Protein AF-A0A8I0ALP8-F1 (afdb_monomer_lite)

Radius of gyration: 16.7 Å; chains: 1; bounding box: 44×30×53 Å

Sequence (154 aa):
MPKTKGESIFFTAITAWMMVYVMTLYNTVIAMGSFTNAAFLIALKGMWIEYIIIALLAYFVSGHLAKMCAFRVVQPGDRPIFIIFSIQIFTVIWQVLFASVLGVYHGYGFTSNFLPDYLTTYCSNFVMALPLQLIIVGPLARLIFRTIFRRAKN

Structure (mmCIF, N/CA/C/O backbone):
data_AF-A0A8I0ALP8-F1
#
_entry.id   AF-A0A8I0ALP8-F1
#
loop_
_atom_site.group_PDB
_atom_site.id
_atom_site.type_symbol
_atom_site.label_atom_id
_atom_site.label_alt_id
_atom_site.label_comp_id
_atom_site.label_asym_id
_atom_site.label_entity_id
_atom_site.label_seq_id
_atom_site.pdbx_PDB_ins_code
_atom_site.Cartn_x
_atom_site.Cartn_y
_atom_site.Cartn_z
_atom_site.occupancy
_atom_site.B_iso_or_equiv
_atom_site.auth_seq_id
_atom_site.auth_comp_id
_atom_site.auth_asym_id
_atom_site.auth_atom_id
_atom_site.pdbx_PDB_model_num
ATOM 1 N N . MET A 1 1 ? -12.809 -1.403 16.269 1.00 47.38 1 MET A N 1
ATOM 2 C CA . MET A 1 1 ? -12.131 -0.158 15.856 1.00 47.38 1 MET A CA 1
ATOM 3 C C . MET A 1 1 ? -11.058 0.164 16.887 1.00 47.38 1 MET A C 1
ATOM 5 O O . MET A 1 1 ? -11.291 -0.188 18.044 1.00 47.38 1 MET A O 1
ATOM 9 N N . PRO A 1 2 ? -9.918 0.757 16.483 1.00 44.78 2 PRO A N 1
ATOM 10 C CA . PRO A 1 2 ? -8.881 1.237 17.400 1.00 44.78 2 PRO A CA 1
ATOM 11 C C . PRO A 1 2 ? -9.492 2.109 18.490 1.00 44.78 2 PRO A C 1
ATOM 13 O O . PRO A 1 2 ? -10.296 2.984 18.169 1.00 44.78 2 PRO A O 1
ATOM 16 N N . LYS A 1 3 ? -9.177 1.835 19.759 1.00 51.25 3 LYS A N 1
ATOM 17 C CA . LYS A 1 3 ? -9.718 2.592 20.894 1.00 51.25 3 LYS A CA 1
ATOM 18 C C . LYS A 1 3 ? -8.744 3.663 21.376 1.00 51.25 3 LYS A C 1
ATOM 20 O O . LYS A 1 3 ? -9.195 4.646 21.954 1.00 51.25 3 LYS A O 1
ATOM 25 N N . THR A 1 4 ? -7.446 3.529 21.088 1.00 66.44 4 THR A N 1
ATOM 26 C CA . THR A 1 4 ? -6.445 4.560 21.408 1.00 66.44 4 THR A CA 1
ATOM 27 C C . THR A 1 4 ? -5.606 4.977 20.190 1.00 66.44 4 THR A C 1
ATOM 29 O O . THR A 1 4 ? -5.493 4.249 19.198 1.00 66.44 4 THR A O 1
ATOM 32 N N . LYS A 1 5 ? -5.020 6.187 20.240 1.00 61.59 5 LYS A N 1
ATOM 33 C CA . LYS A 1 5 ? -4.226 6.760 19.133 1.00 61.59 5 LYS A CA 1
ATOM 34 C C . LYS A 1 5 ? -3.030 5.875 18.746 1.00 61.59 5 LYS A C 1
ATOM 36 O O . LYS A 1 5 ? -2.771 5.711 17.557 1.00 61.59 5 LYS A O 1
ATOM 41 N N . GLY A 1 6 ? -2.353 5.263 19.722 1.00 65.19 6 GLY A N 1
ATOM 42 C CA . GLY A 1 6 ? -1.199 4.386 19.474 1.00 65.19 6 GLY A CA 1
ATOM 43 C C . GLY A 1 6 ? -1.567 3.094 18.739 1.00 65.19 6 GLY A C 1
ATOM 44 O O . GLY A 1 6 ? -0.871 2.679 17.817 1.00 65.19 6 GLY A O 1
ATOM 45 N N . GLU A 1 7 ? -2.717 2.506 19.067 1.00 66.88 7 GLU A N 1
ATOM 46 C CA . GLU A 1 7 ? -3.220 1.290 18.413 1.00 66.88 7 GLU A CA 1
ATOM 47 C C . GLU A 1 7 ? -3.559 1.537 16.945 1.00 66.88 7 GLU A C 1
ATOM 49 O O . GLU A 1 7 ? -3.315 0.688 16.091 1.00 66.88 7 GLU A O 1
ATOM 54 N N . SER A 1 8 ? -4.113 2.717 16.648 1.00 67.38 8 SER A N 1
ATOM 55 C CA . SER A 1 8 ? -4.434 3.117 15.280 1.00 67.38 8 SER A CA 1
ATOM 56 C C . SER A 1 8 ? -3.174 3.310 14.442 1.00 67.38 8 SER A C 1
ATOM 58 O O . SER A 1 8 ? -3.161 2.915 13.277 1.00 67.38 8 SER A O 1
ATOM 60 N N . ILE A 1 9 ? -2.119 3.896 15.018 1.00 74.06 9 ILE A N 1
ATOM 61 C CA . ILE A 1 9 ? -0.833 4.085 14.335 1.00 74.06 9 ILE A CA 1
ATOM 62 C C . ILE A 1 9 ? -0.194 2.726 14.047 1.00 74.06 9 ILE A C 1
ATOM 64 O O . ILE A 1 9 ? 0.150 2.450 12.902 1.00 74.06 9 ILE A O 1
ATOM 68 N N . PHE A 1 10 ? -0.113 1.846 15.048 1.00 75.94 10 PHE A N 1
ATOM 69 C CA . PHE A 1 10 ? 0.474 0.514 14.889 1.00 75.94 10 PHE A CA 1
ATOM 70 C C . PHE A 1 10 ? -0.288 -0.345 13.871 1.00 75.94 10 PHE A C 1
ATOM 72 O O . PHE A 1 10 ? 0.312 -0.987 13.011 1.00 75.94 10 PHE A O 1
ATOM 79 N N . PHE A 1 11 ? -1.622 -0.306 13.916 1.00 73.38 11 PHE A N 1
ATOM 80 C CA . PHE A 1 11 ? -2.465 -0.975 12.930 1.00 73.38 11 PHE A CA 1
ATOM 81 C C . PHE A 1 11 ? -2.198 -0.459 11.515 1.00 73.38 11 PHE A C 1
ATOM 83 O O . PHE A 1 11 ? -1.988 -1.252 10.600 1.00 73.38 11 PHE A O 1
ATOM 90 N N . THR A 1 12 ? -2.164 0.866 11.350 1.00 76.81 12 THR A N 1
ATOM 91 C CA . THR A 1 12 ? -1.903 1.501 10.053 1.00 76.81 12 THR A CA 1
ATOM 92 C C . THR A 1 12 ? -0.516 1.116 9.538 1.00 76.81 12 THR A C 1
ATOM 94 O O . THR A 1 12 ? -0.395 0.718 8.383 1.00 76.81 12 THR A O 1
ATOM 97 N N . ALA A 1 13 ? 0.501 1.125 10.403 1.00 81.38 13 ALA A N 1
ATOM 98 C CA . ALA A 1 13 ? 1.865 0.727 10.068 1.00 81.38 13 ALA A CA 1
ATOM 99 C C . ALA A 1 13 ? 1.945 -0.726 9.572 1.00 81.38 13 ALA A C 1
ATOM 101 O O . ALA A 1 13 ? 2.473 -0.969 8.492 1.00 81.38 13 ALA A O 1
ATOM 102 N N . ILE A 1 14 ? 1.346 -1.687 10.287 1.00 82.25 14 ILE A N 1
ATOM 103 C CA . ILE A 1 14 ? 1.327 -3.096 9.852 1.00 82.25 14 ILE A CA 1
ATOM 104 C C . ILE A 1 14 ? 0.566 -3.262 8.534 1.00 82.25 14 ILE A C 1
ATOM 106 O O . ILE A 1 14 ? 1.021 -3.981 7.646 1.00 82.25 14 ILE A O 1
ATOM 110 N N . THR A 1 15 ? -0.587 -2.603 8.382 1.00 81.00 15 THR A N 1
ATOM 111 C CA . THR A 1 15 ? -1.360 -2.693 7.133 1.00 81.00 15 THR A CA 1
ATOM 112 C C . THR A 1 15 ? -0.597 -2.133 5.941 1.00 81.00 15 THR A C 1
ATOM 114 O O . THR A 1 15 ? -0.578 -2.762 4.885 1.00 81.00 15 THR A O 1
ATOM 117 N N . ALA A 1 16 ? 0.071 -0.992 6.124 1.00 82.56 16 ALA A N 1
ATOM 118 C CA . ALA A 1 16 ? 0.904 -0.382 5.103 1.00 82.56 16 ALA A CA 1
ATOM 119 C C . ALA A 1 16 ? 2.096 -1.285 4.774 1.00 82.56 16 ALA A C 1
ATOM 121 O O . ALA A 1 16 ? 2.370 -1.514 3.605 1.00 82.56 16 ALA A O 1
ATOM 122 N N . TRP A 1 17 ? 2.742 -1.868 5.784 1.00 85.00 17 TRP A N 1
ATOM 123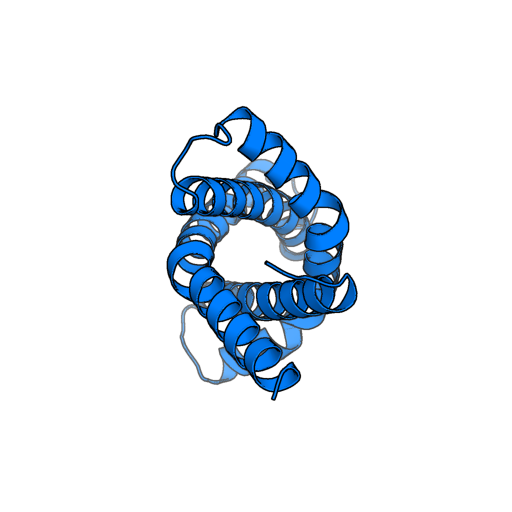 C CA . TRP A 1 17 ? 3.871 -2.775 5.595 1.00 85.00 17 TRP A CA 1
ATOM 124 C C . TRP A 1 17 ? 3.493 -3.991 4.741 1.00 85.00 17 TRP A C 1
ATOM 126 O O . TRP A 1 17 ? 4.169 -4.282 3.760 1.00 85.00 17 TRP A O 1
ATOM 136 N N . MET A 1 18 ? 2.368 -4.649 5.050 1.00 84.81 18 MET A N 1
ATOM 137 C CA . MET A 1 18 ? 1.890 -5.796 4.267 1.00 84.81 18 MET A CA 1
ATOM 138 C C . MET A 1 18 ? 1.532 -5.411 2.827 1.00 84.81 18 MET A C 1
ATOM 140 O O . MET A 1 18 ? 1.886 -6.137 1.901 1.00 84.81 18 MET A O 1
ATOM 144 N N . MET A 1 19 ? 0.850 -4.277 2.627 1.00 85.06 19 MET A N 1
ATOM 145 C CA . MET A 1 19 ? 0.481 -3.806 1.287 1.00 85.06 19 MET A CA 1
ATOM 146 C C . MET A 1 19 ? 1.702 -3.454 0.448 1.00 85.06 19 MET A C 1
ATOM 148 O O . MET A 1 19 ? 1.814 -3.930 -0.678 1.00 85.06 19 MET A O 1
ATOM 152 N N . VAL A 1 20 ? 2.616 -2.645 0.990 1.00 84.50 20 VAL A N 1
ATOM 153 C CA . VAL A 1 20 ? 3.813 -2.226 0.258 1.00 84.50 20 VAL A CA 1
ATOM 154 C C . VAL A 1 20 ? 4.664 -3.445 -0.068 1.00 84.50 20 VAL A C 1
ATOM 156 O O . VAL A 1 20 ? 5.023 -3.615 -1.222 1.00 84.50 20 VAL A O 1
ATOM 159 N N . TYR A 1 21 ? 4.882 -4.363 0.877 1.00 84.81 21 TYR A N 1
ATOM 160 C CA . TYR A 1 21 ? 5.683 -5.558 0.612 1.00 84.81 21 TYR A CA 1
ATOM 161 C C . TYR A 1 21 ? 5.157 -6.392 -0.564 1.00 84.81 21 TYR A C 1
ATOM 163 O O . TYR A 1 21 ? 5.918 -6.742 -1.466 1.00 84.81 21 TYR A O 1
ATOM 171 N N . VAL A 1 22 ? 3.855 -6.693 -0.583 1.00 85.25 22 VAL A N 1
ATOM 172 C CA . VAL A 1 22 ? 3.259 -7.507 -1.654 1.00 85.25 22 VAL A CA 1
ATOM 173 C C . VAL A 1 22 ? 3.265 -6.759 -2.988 1.00 85.25 22 VAL A C 1
ATOM 175 O O . VAL A 1 22 ? 3.533 -7.374 -4.017 1.00 85.25 22 VAL A O 1
ATOM 178 N N . MET A 1 23 ? 3.021 -5.445 -2.985 1.00 83.88 23 MET A N 1
ATOM 179 C CA . MET A 1 23 ? 3.051 -4.631 -4.205 1.00 83.88 23 MET A CA 1
ATOM 180 C C . MET A 1 23 ? 4.469 -4.468 -4.761 1.00 83.88 23 MET A C 1
ATOM 182 O O . MET A 1 23 ? 4.672 -4.631 -5.961 1.00 83.88 23 MET A O 1
ATOM 186 N N . THR A 1 24 ? 5.467 -4.222 -3.911 1.00 83.75 24 THR A N 1
ATOM 187 C CA . THR A 1 24 ? 6.876 -4.156 -4.320 1.00 83.75 24 THR A CA 1
ATOM 188 C C . THR A 1 24 ? 7.337 -5.517 -4.848 1.00 83.75 24 THR A C 1
ATOM 190 O O . THR A 1 24 ? 8.010 -5.573 -5.876 1.00 83.75 24 THR A O 1
ATOM 193 N N . LEU A 1 25 ? 6.932 -6.630 -4.221 1.00 84.50 25 LEU A N 1
ATOM 194 C CA . LEU A 1 25 ? 7.211 -7.978 -4.729 1.00 84.50 25 LEU A CA 1
ATOM 195 C C . LEU A 1 25 ? 6.568 -8.210 -6.100 1.00 84.50 25 LEU A C 1
ATOM 197 O O . LEU A 1 25 ? 7.243 -8.667 -7.016 1.00 84.50 25 LEU A O 1
ATOM 201 N N . TYR A 1 26 ? 5.290 -7.863 -6.254 1.00 83.62 26 TYR A N 1
ATOM 202 C CA . TYR A 1 26 ? 4.561 -7.968 -7.517 1.00 83.62 26 TYR A CA 1
ATOM 203 C C . TYR A 1 26 ? 5.246 -7.173 -8.637 1.00 83.62 26 TYR A C 1
ATOM 205 O O . TYR A 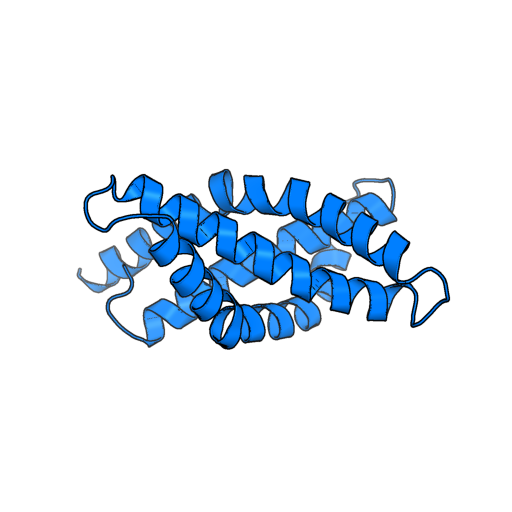1 26 ? 5.555 -7.732 -9.690 1.00 83.62 26 TYR A O 1
ATOM 213 N N . ASN A 1 27 ? 5.580 -5.908 -8.378 1.00 80.38 27 ASN A N 1
ATOM 214 C CA . ASN A 1 27 ? 6.275 -5.049 -9.337 1.00 80.38 27 ASN A CA 1
ATOM 215 C C . ASN A 1 27 ? 7.670 -5.588 -9.681 1.00 80.38 27 ASN A C 1
ATOM 217 O O . ASN A 1 27 ? 8.061 -5.588 -10.846 1.00 80.38 27 ASN A O 1
ATOM 221 N N . THR A 1 28 ? 8.391 -6.126 -8.695 1.00 80.56 28 THR A N 1
ATOM 222 C CA . THR A 1 28 ? 9.703 -6.761 -8.902 1.00 80.56 28 THR A CA 1
ATOM 223 C C . THR A 1 28 ? 9.595 -7.997 -9.799 1.00 80.56 28 THR A C 1
ATOM 225 O O . THR A 1 28 ? 10.409 -8.178 -10.701 1.00 80.56 28 THR A O 1
ATOM 228 N N . VAL A 1 29 ? 8.582 -8.843 -9.589 1.00 82.62 29 VAL A N 1
ATOM 229 C CA . VAL A 1 29 ? 8.360 -10.058 -10.390 1.00 82.62 29 VAL A CA 1
ATOM 230 C C . VAL A 1 29 ? 7.997 -9.711 -11.831 1.00 82.62 29 VAL A C 1
ATOM 232 O O . VAL A 1 29 ? 8.518 -10.343 -12.748 1.00 82.62 29 VAL A O 1
ATOM 235 N N . ILE A 1 30 ? 7.160 -8.692 -12.041 1.00 81.06 30 ILE A N 1
ATOM 236 C CA . ILE A 1 30 ? 6.830 -8.202 -13.385 1.00 81.06 30 ILE A CA 1
ATOM 237 C C . ILE A 1 30 ? 8.073 -7.657 -14.085 1.00 81.06 30 ILE A C 1
ATOM 239 O O . ILE A 1 30 ? 8.301 -7.982 -15.246 1.00 81.06 30 ILE A O 1
ATOM 243 N N . ALA A 1 31 ? 8.901 -6.883 -13.380 1.00 77.56 31 ALA A N 1
ATOM 244 C CA . ALA A 1 31 ? 10.128 -6.328 -13.943 1.00 77.56 31 ALA A CA 1
ATOM 245 C C . ALA A 1 31 ? 11.163 -7.411 -14.299 1.00 77.56 31 ALA A C 1
ATOM 247 O O . ALA A 1 31 ? 11.867 -7.287 -15.297 1.00 77.56 31 ALA A O 1
ATOM 248 N N . MET A 1 32 ? 11.259 -8.480 -13.502 1.00 77.31 32 MET A N 1
ATOM 249 C CA . MET A 1 32 ? 12.197 -9.584 -13.747 1.00 77.31 32 MET A CA 1
ATOM 250 C C . MET A 1 32 ? 11.678 -10.627 -14.743 1.00 77.31 32 MET A C 1
ATOM 252 O O . MET A 1 32 ? 12.473 -11.395 -15.278 1.00 77.31 32 MET A O 1
ATOM 256 N N . GLY A 1 33 ? 10.361 -10.725 -14.950 1.00 74.81 33 GLY A N 1
ATOM 257 C CA . GLY A 1 33 ? 9.745 -11.751 -15.800 1.00 74.81 33 GLY A CA 1
ATOM 258 C C . GLY A 1 33 ? 9.931 -13.191 -15.296 1.00 74.81 33 GLY A C 1
ATOM 259 O O . GLY A 1 33 ? 9.680 -14.142 -16.032 1.00 74.81 33 GLY A O 1
ATOM 260 N N . SER A 1 34 ? 10.409 -13.388 -14.062 1.00 73.38 34 SER A N 1
ATOM 261 C CA . SER A 1 34 ? 10.669 -14.705 -13.469 1.00 73.38 34 SER A CA 1
ATOM 262 C C . SER A 1 34 ? 10.513 -14.672 -11.952 1.00 73.38 34 SER A C 1
ATOM 264 O O . SER A 1 34 ? 11.082 -13.822 -11.266 1.00 73.38 34 SER A O 1
ATOM 266 N N . PHE A 1 35 ? 9.764 -15.634 -11.412 1.00 78.62 35 PHE A N 1
ATOM 267 C CA . PHE A 1 35 ? 9.550 -15.766 -9.974 1.00 78.62 35 PHE A CA 1
ATOM 268 C C . PHE A 1 35 ? 10.708 -16.540 -9.336 1.00 78.62 35 PHE A C 1
ATOM 270 O O . PHE A 1 35 ? 10.702 -17.767 -9.274 1.00 78.62 35 PHE A O 1
ATOM 277 N N . THR A 1 36 ? 11.736 -15.816 -8.894 1.00 81.19 36 THR A N 1
ATOM 278 C CA . THR A 1 36 ? 12.896 -16.397 -8.203 1.00 81.19 36 THR A CA 1
ATOM 279 C C . THR A 1 36 ? 12.890 -16.030 -6.722 1.00 81.19 36 THR A C 1
ATOM 281 O O . THR A 1 36 ? 12.396 -14.974 -6.328 1.00 81.19 36 THR A O 1
ATOM 284 N N . ASN A 1 37 ? 13.513 -16.859 -5.880 1.00 80.00 37 ASN A N 1
ATOM 285 C CA . ASN A 1 37 ? 13.672 -16.557 -4.450 1.00 80.00 37 ASN A CA 1
ATOM 286 C C . ASN A 1 37 ? 14.444 -15.244 -4.203 1.00 80.00 37 ASN A C 1
ATOM 288 O O . ASN A 1 37 ? 14.264 -14.598 -3.172 1.00 80.00 37 ASN A O 1
ATOM 292 N N . ALA A 1 38 ? 15.268 -14.814 -5.165 1.00 81.31 38 ALA A N 1
ATOM 293 C CA . ALA A 1 38 ? 15.973 -13.539 -5.114 1.00 81.31 38 ALA A CA 1
ATOM 294 C C . ALA A 1 38 ? 15.022 -12.331 -5.192 1.00 81.31 38 ALA A C 1
ATOM 296 O O . ALA A 1 38 ? 15.285 -11.319 -4.542 1.00 81.31 38 ALA A O 1
ATOM 297 N N . ALA A 1 39 ? 13.896 -12.446 -5.908 1.00 80.44 39 ALA A N 1
ATOM 298 C CA . ALA A 1 39 ? 12.906 -11.375 -6.029 1.00 80.44 39 ALA A CA 1
ATOM 299 C C . ALA A 1 39 ? 12.332 -10.969 -4.662 1.00 80.44 39 ALA A C 1
ATOM 301 O O . ALA A 1 39 ? 12.150 -9.782 -4.405 1.00 80.44 39 ALA A O 1
ATOM 302 N N . PHE A 1 40 ? 12.144 -11.926 -3.746 1.00 81.75 40 PHE A N 1
ATOM 303 C CA . PHE A 1 40 ? 11.730 -11.638 -2.369 1.00 81.75 40 PHE A CA 1
ATOM 304 C C . PHE A 1 40 ? 12.739 -10.772 -1.625 1.00 81.75 40 PHE A C 1
ATOM 306 O O . PHE A 1 40 ? 12.367 -9.809 -0.961 1.00 81.75 40 PHE A O 1
ATOM 313 N N . LEU A 1 41 ? 14.025 -11.099 -1.740 1.00 83.06 41 LEU A N 1
ATOM 314 C CA . LEU A 1 41 ? 15.083 -10.407 -1.010 1.00 83.06 41 LEU A CA 1
ATOM 315 C C . LEU A 1 41 ? 15.337 -9.006 -1.585 1.00 83.06 41 LEU A C 1
ATOM 317 O O . LEU A 1 41 ? 15.630 -8.072 -0.838 1.00 83.06 41 LEU A O 1
ATOM 321 N N . ILE A 1 42 ? 15.171 -8.857 -2.900 1.00 83.50 42 ILE A N 1
ATOM 322 C CA . ILE A 1 42 ? 15.234 -7.573 -3.604 1.00 83.50 42 ILE A CA 1
ATOM 323 C C . ILE A 1 42 ? 14.044 -6.696 -3.209 1.00 83.50 42 ILE A C 1
ATOM 325 O O . ILE A 1 42 ? 14.254 -5.564 -2.776 1.00 83.50 42 ILE A O 1
ATOM 329 N N . ALA A 1 43 ? 12.823 -7.235 -3.246 1.00 83.44 43 ALA A N 1
ATOM 330 C CA . ALA A 1 43 ? 11.627 -6.520 -2.814 1.00 83.44 43 ALA A CA 1
ATOM 331 C C . ALA A 1 43 ? 11.724 -6.092 -1.342 1.00 83.44 43 ALA A C 1
ATOM 333 O O . ALA A 1 43 ? 11.451 -4.942 -1.010 1.00 83.44 43 ALA A O 1
ATOM 334 N N . LEU A 1 44 ? 12.204 -6.977 -0.461 1.00 83.56 44 LEU A N 1
ATOM 335 C CA . LEU A 1 44 ? 12.347 -6.686 0.967 1.00 83.56 44 LEU A CA 1
ATOM 336 C C . LEU A 1 44 ? 13.368 -5.576 1.247 1.00 83.56 44 LEU A C 1
ATOM 338 O O . LEU A 1 44 ? 13.172 -4.791 2.171 1.00 83.56 44 LEU A O 1
ATOM 342 N N . LYS A 1 45 ? 14.449 -5.486 0.463 1.00 82.81 45 LYS A N 1
ATOM 343 C CA . LYS A 1 45 ? 15.427 -4.391 0.578 1.00 82.81 45 LYS A CA 1
ATOM 344 C C . LYS A 1 45 ? 14.924 -3.089 -0.047 1.00 82.81 45 LYS A C 1
ATOM 346 O O . LYS A 1 45 ? 15.163 -2.029 0.522 1.00 82.81 45 LYS A O 1
ATOM 351 N N . GLY A 1 46 ? 14.235 -3.164 -1.185 1.00 78.19 46 GLY A N 1
ATOM 352 C CA . GLY A 1 46 ? 13.750 -1.995 -1.920 1.00 78.19 46 GLY A CA 1
ATOM 353 C C . GLY A 1 46 ? 12.565 -1.291 -1.259 1.00 78.19 46 GLY A C 1
ATOM 354 O O . GLY A 1 46 ? 12.447 -0.073 -1.359 1.00 78.19 46 GLY A O 1
ATOM 355 N N . MET A 1 47 ? 11.719 -2.022 -0.524 1.00 83.88 47 MET A N 1
ATOM 356 C CA . MET A 1 47 ? 10.451 -1.456 -0.056 1.00 83.88 47 MET A CA 1
ATOM 357 C C . MET A 1 47 ? 10.596 -0.372 1.018 1.00 83.88 47 MET A C 1
ATOM 359 O O . MET A 1 47 ? 9.655 0.380 1.222 1.00 83.88 47 MET A O 1
ATOM 363 N N . TRP A 1 48 ? 11.698 -0.308 1.779 1.00 83.69 48 TRP A N 1
ATOM 364 C CA . TRP A 1 48 ? 11.745 0.503 3.010 1.00 83.69 48 TRP A CA 1
ATOM 365 C C . TRP A 1 48 ? 11.513 1.995 2.764 1.00 83.69 48 TRP A C 1
ATOM 367 O O . TRP A 1 48 ? 10.826 2.646 3.550 1.00 83.69 48 TRP A O 1
ATOM 377 N N . ILE A 1 49 ? 12.043 2.523 1.660 1.00 81.81 49 ILE A N 1
ATOM 378 C CA . ILE A 1 49 ? 11.854 3.927 1.280 1.00 81.81 49 ILE A CA 1
ATOM 379 C C . ILE A 1 49 ? 10.394 4.164 0.868 1.00 81.81 49 ILE A C 1
ATOM 381 O O . ILE A 1 49 ? 9.747 5.070 1.395 1.00 81.81 49 ILE A O 1
ATOM 385 N N . GLU A 1 50 ? 9.849 3.311 -0.006 1.00 79.56 50 GLU A N 1
ATOM 386 C CA . GLU A 1 50 ? 8.446 3.373 -0.442 1.00 79.56 50 GLU A CA 1
ATOM 387 C C . GLU A 1 50 ? 7.483 3.244 0.742 1.00 79.56 50 GLU A C 1
ATOM 389 O O . GLU A 1 50 ? 6.519 3.999 0.855 1.00 79.56 50 GLU A O 1
ATOM 394 N N . TYR A 1 51 ? 7.781 2.338 1.672 1.00 84.94 51 TYR A N 1
ATOM 395 C CA . TYR A 1 51 ? 7.011 2.100 2.882 1.00 84.94 51 TYR A CA 1
ATOM 396 C C . TYR A 1 51 ? 6.928 3.349 3.753 1.00 84.94 51 TYR A C 1
ATOM 398 O O . TYR A 1 51 ? 5.828 3.714 4.160 1.00 84.94 51 TYR A O 1
ATOM 406 N N . ILE A 1 52 ? 8.047 4.030 4.021 1.00 85.50 52 ILE A N 1
ATOM 407 C CA . ILE A 1 52 ? 8.043 5.243 4.852 1.00 85.50 52 ILE A CA 1
ATOM 408 C C . ILE A 1 52 ? 7.181 6.330 4.202 1.00 85.50 52 ILE A C 1
ATOM 410 O O . ILE A 1 52 ? 6.343 6.937 4.873 1.00 85.50 52 ILE A O 1
ATOM 414 N N . ILE A 1 53 ? 7.339 6.545 2.894 1.00 83.31 53 ILE A N 1
ATOM 415 C CA . ILE A 1 53 ? 6.600 7.583 2.169 1.00 83.31 53 ILE A CA 1
ATOM 416 C C . ILE A 1 53 ? 5.101 7.257 2.131 1.00 83.31 53 ILE A C 1
ATOM 418 O O . ILE A 1 53 ? 4.275 8.099 2.489 1.00 83.31 53 ILE A O 1
ATOM 422 N N . ILE A 1 54 ? 4.738 6.027 1.757 1.00 82.00 54 ILE A N 1
ATOM 423 C CA . ILE A 1 54 ? 3.341 5.586 1.673 1.00 82.00 54 ILE A CA 1
ATOM 424 C C . ILE A 1 54 ? 2.697 5.560 3.058 1.00 82.00 54 ILE A C 1
ATOM 426 O O . ILE A 1 54 ? 1.546 5.967 3.182 1.00 82.00 54 ILE A O 1
ATOM 430 N N . ALA A 1 55 ? 3.404 5.134 4.107 1.00 82.44 55 ALA A N 1
ATOM 431 C CA . ALA A 1 55 ? 2.877 5.128 5.470 1.00 82.44 55 ALA A CA 1
ATOM 432 C C . ALA A 1 55 ? 2.575 6.550 5.970 1.00 82.44 55 ALA A C 1
ATOM 434 O O . ALA A 1 55 ? 1.511 6.781 6.551 1.00 82.44 55 ALA A O 1
ATOM 435 N N . LEU A 1 56 ? 3.462 7.515 5.699 1.00 84.50 56 LEU A N 1
ATOM 436 C CA . LEU A 1 56 ? 3.226 8.925 6.021 1.00 84.50 56 LEU A CA 1
ATOM 437 C C . LEU A 1 56 ? 2.034 9.489 5.239 1.00 84.50 56 LEU A C 1
ATOM 439 O O . LEU A 1 56 ? 1.143 10.096 5.837 1.00 84.50 56 LEU A O 1
ATOM 443 N N . LEU A 1 57 ? 1.966 9.232 3.928 1.00 82.06 57 LEU A N 1
ATOM 444 C CA . LEU A 1 57 ? 0.835 9.656 3.100 1.00 82.06 57 LEU A CA 1
ATOM 445 C C . LEU A 1 57 ? -0.486 9.026 3.547 1.00 82.06 57 LEU A C 1
ATOM 447 O O . LEU A 1 57 ? -1.505 9.715 3.606 1.00 82.06 57 LEU A O 1
ATOM 451 N N . ALA A 1 58 ? -0.468 7.737 3.890 1.00 79.75 58 ALA A N 1
ATOM 452 C CA . ALA A 1 58 ? -1.630 7.003 4.374 1.00 79.75 58 ALA A CA 1
ATOM 453 C C . ALA A 1 58 ? -2.204 7.654 5.631 1.00 79.75 58 ALA A C 1
ATOM 455 O O . ALA A 1 58 ? -3.418 7.842 5.744 1.00 79.75 58 ALA A O 1
ATOM 456 N N . TYR A 1 59 ? -1.314 7.992 6.565 1.00 78.69 59 TYR A N 1
ATOM 457 C CA . TYR A 1 59 ? -1.676 8.532 7.863 1.00 78.69 59 TYR A CA 1
ATOM 458 C C . TYR A 1 59 ? -2.191 9.973 7.770 1.00 78.69 59 TYR A C 1
ATOM 460 O O . TYR A 1 59 ? -3.219 10.287 8.370 1.00 78.69 59 TYR A O 1
ATOM 468 N N . PHE A 1 60 ? -1.517 10.835 7.002 1.00 79.69 60 PHE A N 1
ATOM 469 C CA . PHE A 1 60 ? -1.864 12.257 6.914 1.00 79.69 60 PHE A CA 1
ATOM 470 C C . PHE A 1 60 ? -2.944 12.570 5.878 1.00 79.69 60 PHE A C 1
ATOM 472 O O . PHE A 1 60 ? -3.861 13.337 6.161 1.00 79.69 60 PHE A O 1
ATOM 479 N N . VAL A 1 61 ? -2.836 12.001 4.677 1.00 79.81 61 VAL A N 1
ATOM 480 C CA . VAL A 1 61 ? -3.591 12.457 3.502 1.00 79.81 61 VAL A CA 1
ATOM 481 C C . VAL A 1 61 ? -4.659 11.442 3.122 1.00 79.81 61 VAL A C 1
ATOM 483 O O . VAL A 1 61 ? -5.855 11.735 3.191 1.00 79.81 61 VAL A O 1
ATOM 486 N N . SER A 1 62 ? -4.250 10.224 2.762 1.00 75.00 62 SER A N 1
ATOM 487 C CA . SER A 1 62 ? -5.144 9.231 2.160 1.00 75.00 62 SER A CA 1
ATOM 488 C C . SER A 1 62 ? -6.267 8.832 3.114 1.00 75.00 62 SER A C 1
ATOM 490 O O . SER A 1 62 ? -7.420 8.746 2.702 1.00 75.00 62 SER A O 1
ATOM 492 N N . GLY A 1 63 ? -5.962 8.655 4.403 1.00 73.88 63 GLY A N 1
ATOM 493 C CA . GLY A 1 63 ? -6.958 8.298 5.410 1.00 73.88 63 GLY A CA 1
ATOM 494 C C . GLY A 1 63 ? -8.002 9.389 5.669 1.00 73.88 63 GLY A C 1
ATOM 495 O O . GLY A 1 63 ? -9.144 9.064 6.001 1.00 73.88 63 GLY A O 1
ATOM 496 N N . HIS A 1 64 ? -7.644 10.668 5.513 1.00 77.25 64 HIS A N 1
ATOM 497 C CA . HIS A 1 64 ? -8.572 11.786 5.708 1.00 77.25 64 HIS A CA 1
ATOM 498 C C . HIS A 1 64 ? -9.459 11.985 4.473 1.00 77.25 64 HIS A C 1
ATOM 500 O O . HIS A 1 64 ? -10.686 12.014 4.589 1.00 77.25 64 HIS A O 1
ATOM 506 N N . LEU A 1 65 ? -8.844 12.009 3.284 1.00 79.06 65 LEU A N 1
ATOM 507 C CA . LEU A 1 65 ? -9.547 12.142 2.006 1.00 79.06 65 LEU A CA 1
ATOM 508 C C . LEU A 1 65 ? -10.495 10.968 1.748 1.00 79.06 65 LEU A C 1
ATOM 510 O O . LEU A 1 65 ? -11.648 11.175 1.374 1.00 79.06 65 LEU A O 1
ATOM 514 N N . ALA A 1 66 ? -10.056 9.733 2.009 1.00 78.00 66 ALA A N 1
ATOM 515 C CA . ALA A 1 66 ? -10.882 8.552 1.782 1.00 78.00 66 ALA A CA 1
ATOM 516 C C . ALA A 1 66 ? -12.129 8.530 2.666 1.00 78.00 66 ALA A C 1
ATOM 518 O O . ALA A 1 66 ? -13.202 8.173 2.189 1.00 78.00 66 ALA A O 1
ATOM 519 N N . LYS A 1 67 ? -12.019 8.947 3.934 1.00 74.88 67 LYS A N 1
ATOM 520 C CA . LYS A 1 67 ? -13.185 9.072 4.820 1.00 74.88 67 LYS A CA 1
ATOM 521 C C . LYS A 1 67 ? -14.138 10.147 4.316 1.00 74.88 67 LYS A C 1
ATOM 523 O O . LYS A 1 67 ? -15.332 9.888 4.238 1.00 74.88 67 LYS A O 1
ATOM 528 N N . MET A 1 68 ? -13.619 11.312 3.926 1.00 79.38 68 MET A N 1
ATOM 529 C CA . MET A 1 68 ? -14.437 12.404 3.396 1.00 79.38 68 MET A CA 1
ATOM 530 C C . MET A 1 68 ? -15.221 11.980 2.143 1.00 79.38 68 MET A C 1
ATOM 532 O O . MET A 1 68 ? -16.422 12.227 2.059 1.00 79.38 68 MET A O 1
ATOM 536 N N . CYS A 1 69 ? -14.574 11.287 1.201 1.00 78.62 69 CYS A N 1
ATOM 537 C CA . CYS A 1 69 ? -15.230 10.751 0.007 1.00 78.62 69 CYS A CA 1
ATOM 538 C C . CYS A 1 69 ? -16.214 9.621 0.341 1.00 78.62 69 CYS A C 1
ATOM 540 O O . CYS A 1 69 ? -17.342 9.630 -0.145 1.00 78.62 69 CYS A O 1
ATOM 542 N N . ALA A 1 70 ? -15.827 8.676 1.202 1.00 76.75 70 ALA A N 1
ATOM 543 C CA . ALA A 1 70 ? -16.673 7.542 1.564 1.00 76.75 70 ALA A CA 1
ATOM 544 C C . ALA A 1 70 ? -17.959 7.977 2.278 1.00 76.75 70 ALA A C 1
ATOM 546 O O . ALA A 1 70 ? -19.029 7.479 1.947 1.00 76.75 70 ALA A O 1
ATOM 547 N N . PHE A 1 71 ? -17.886 8.943 3.200 1.00 77.62 71 PHE A N 1
ATOM 548 C CA . PHE A 1 71 ? -19.068 9.478 3.888 1.00 77.62 71 PHE A CA 1
ATOM 549 C C . PHE A 1 71 ? -19.975 10.321 2.986 1.00 77.62 71 PHE A C 1
ATOM 551 O O . PHE A 1 71 ? -21.119 10.578 3.344 1.00 77.62 71 PHE A O 1
ATOM 558 N N . ARG A 1 72 ? -19.493 10.740 1.811 1.00 78.31 72 ARG A N 1
ATOM 559 C CA . ARG A 1 72 ? -20.326 11.399 0.800 1.00 78.31 72 ARG A CA 1
ATOM 560 C C . ARG A 1 72 ? -21.121 10.402 -0.047 1.00 78.31 72 ARG A C 1
ATOM 562 O O . ARG A 1 72 ? -22.127 10.784 -0.632 1.00 78.31 72 ARG A O 1
ATOM 569 N N . VAL A 1 73 ? -20.664 9.152 -0.113 1.00 73.06 73 VAL A N 1
ATOM 570 C CA . VAL A 1 73 ? -21.276 8.075 -0.907 1.00 73.06 73 VAL A CA 1
ATOM 571 C C . VAL A 1 73 ? -22.125 7.138 -0.045 1.00 73.06 73 VAL A C 1
ATOM 573 O O . VAL A 1 73 ? -23.114 6.604 -0.534 1.00 73.06 73 VAL A O 1
ATOM 576 N N . VAL A 1 74 ? -21.767 6.943 1.227 1.00 71.00 74 VAL A N 1
ATOM 577 C CA . VAL A 1 74 ? -22.421 5.980 2.125 1.00 71.00 74 VAL A CA 1
ATOM 578 C C . VAL A 1 74 ? -23.110 6.688 3.284 1.00 71.00 74 VAL A C 1
ATOM 580 O O . VAL A 1 74 ? -22.534 7.597 3.885 1.00 71.00 74 VAL A O 1
ATOM 583 N N . GLN A 1 75 ? -24.317 6.243 3.642 1.00 71.31 75 GLN A N 1
ATOM 584 C CA . GLN A 1 75 ? -25.059 6.794 4.773 1.00 71.31 75 GLN A CA 1
ATOM 585 C C . GLN A 1 75 ? -24.780 6.007 6.070 1.00 71.31 75 GLN A C 1
ATOM 587 O O . GLN A 1 75 ? -24.572 4.794 6.028 1.00 71.31 75 GLN A O 1
ATOM 592 N N . PRO A 1 76 ? -24.823 6.643 7.260 1.00 61.47 76 PRO A N 1
ATOM 593 C CA . PRO A 1 76 ? -24.608 5.961 8.544 1.00 61.47 76 PRO A CA 1
ATOM 594 C C . PRO A 1 76 ? -25.628 4.854 8.870 1.00 61.47 76 PRO A C 1
ATOM 596 O O . PRO A 1 76 ? -25.406 4.094 9.810 1.00 61.47 76 PRO A O 1
ATOM 599 N N . GLY A 1 77 ? -26.742 4.780 8.130 1.00 65.62 77 GLY A N 1
ATOM 600 C CA . GLY A 1 77 ? -27.756 3.726 8.246 1.00 65.62 77 GLY A CA 1
ATOM 601 C C . GLY A 1 77 ? -27.450 2.454 7.446 1.00 65.62 77 GLY A C 1
ATOM 602 O O . GLY A 1 77 ? -28.128 1.445 7.635 1.00 65.62 77 GLY A O 1
ATOM 603 N N . ASP A 1 78 ? -26.436 2.475 6.576 1.00 71.19 78 ASP A N 1
ATOM 604 C CA . ASP A 1 78 ? -26.063 1.323 5.759 1.00 71.19 78 ASP A CA 1
ATOM 605 C C . ASP A 1 78 ? -25.327 0.246 6.563 1.00 71.19 78 ASP A C 1
ATOM 607 O O . ASP A 1 78 ? -24.789 0.467 7.653 1.00 71.19 78 ASP A O 1
ATOM 611 N N . ARG A 1 79 ? -25.271 -0.972 6.006 1.00 74.69 79 ARG A N 1
ATOM 612 C CA . ARG A 1 79 ? -24.571 -2.097 6.639 1.00 74.69 79 ARG A CA 1
ATOM 613 C C . ARG A 1 79 ? -23.119 -1.689 6.955 1.00 74.69 79 ARG A C 1
ATOM 615 O O . ARG A 1 79 ? -22.407 -1.243 6.055 1.00 74.69 79 ARG A O 1
ATOM 622 N N . PRO A 1 80 ? -22.609 -1.944 8.176 1.00 71.38 80 PRO A N 1
ATOM 623 C CA . PRO A 1 80 ? -21.266 -1.517 8.591 1.00 71.38 80 PRO A CA 1
ATOM 624 C C . PRO A 1 80 ? -20.153 -2.085 7.701 1.00 71.38 80 PRO A C 1
ATOM 626 O O . PRO A 1 80 ? -19.093 -1.486 7.550 1.00 71.38 80 PRO A O 1
ATOM 629 N N . ILE A 1 81 ? -20.410 -3.232 7.073 1.00 74.38 81 ILE A N 1
ATOM 630 C CA . ILE A 1 81 ? -19.527 -3.857 6.089 1.00 74.38 81 ILE A CA 1
ATOM 631 C C . ILE A 1 81 ? -19.385 -2.975 4.838 1.00 74.38 81 ILE A C 1
ATOM 633 O O . ILE A 1 81 ? -18.268 -2.762 4.378 1.00 74.38 81 ILE A O 1
ATOM 637 N N . PHE A 1 82 ? -20.481 -2.406 4.331 1.00 74.19 82 PHE A N 1
ATOM 638 C CA . PHE A 1 82 ? -20.489 -1.559 3.136 1.00 74.19 82 PHE A CA 1
ATOM 639 C C . PHE A 1 82 ? -19.736 -0.237 3.355 1.00 74.19 82 PHE A C 1
ATOM 641 O O . PHE A 1 82 ? -18.967 0.198 2.496 1.00 74.19 82 PHE A O 1
ATOM 648 N N . ILE A 1 83 ? -19.869 0.345 4.554 1.00 76.88 83 ILE A N 1
ATOM 649 C CA . ILE A 1 83 ? -19.099 1.524 4.980 1.00 76.88 83 ILE A CA 1
ATOM 650 C C . ILE A 1 83 ? -17.594 1.214 4.969 1.00 76.88 83 ILE A C 1
ATOM 652 O O . ILE A 1 83 ? -16.800 1.980 4.422 1.00 76.88 83 ILE A O 1
ATOM 656 N N . ILE A 1 84 ? -17.190 0.070 5.534 1.00 78.19 84 ILE A N 1
ATOM 657 C CA . ILE A 1 84 ? -15.779 -0.344 5.571 1.00 78.19 84 ILE A CA 1
ATOM 658 C C . ILE A 1 84 ? -15.238 -0.558 4.154 1.00 78.19 84 ILE A C 1
ATOM 660 O O . ILE A 1 84 ? -14.159 -0.053 3.847 1.00 78.19 84 ILE A O 1
ATOM 664 N N . PHE A 1 85 ? -15.977 -1.265 3.296 1.00 79.56 85 PHE A N 1
ATOM 665 C CA . PHE A 1 85 ? -15.578 -1.502 1.907 1.00 79.56 85 PHE A CA 1
ATOM 666 C C . PHE A 1 85 ? -15.383 -0.197 1.141 1.00 79.56 85 PHE A C 1
ATOM 668 O O . PHE A 1 85 ? -14.353 -0.018 0.496 1.00 79.56 85 PHE A O 1
ATOM 675 N N . SER A 1 86 ? -16.317 0.743 1.272 1.00 80.44 86 SER A N 1
ATOM 676 C CA . SER A 1 86 ? -16.223 2.035 0.590 1.00 80.44 86 SER A CA 1
ATOM 677 C C . SER A 1 86 ? -14.994 2.822 1.041 1.00 80.44 86 SER A C 1
ATOM 679 O O . SER A 1 86 ? -14.218 3.277 0.204 1.00 80.44 86 SER A O 1
ATOM 681 N N . ILE A 1 87 ? -14.742 2.909 2.354 1.00 81.25 87 ILE A N 1
ATOM 682 C CA . ILE A 1 87 ? -13.537 3.570 2.881 1.00 81.25 87 ILE A CA 1
ATOM 683 C C . ILE A 1 87 ? -12.272 2.904 2.328 1.00 81.25 87 ILE A C 1
ATOM 685 O O . ILE A 1 87 ? -11.352 3.605 1.910 1.00 81.25 87 ILE A O 1
ATOM 689 N N . GLN A 1 88 ? -12.211 1.571 2.293 1.00 79.19 88 GLN A N 1
ATOM 690 C CA . GLN A 1 88 ? -11.055 0.851 1.754 1.00 79.19 88 GLN A CA 1
ATOM 691 C C . GLN A 1 88 ? -10.830 1.126 0.263 1.00 79.19 88 GLN A C 1
ATOM 693 O O . GLN A 1 88 ? -9.699 1.423 -0.113 1.00 79.19 88 GLN A O 1
ATOM 698 N N . ILE A 1 89 ? -11.882 1.091 -0.561 1.00 82.31 89 ILE A N 1
ATOM 699 C CA . ILE A 1 89 ? -11.793 1.378 -2.000 1.00 82.31 89 ILE A CA 1
ATOM 700 C C . ILE A 1 89 ? -11.251 2.791 -2.222 1.00 82.31 89 ILE A C 1
ATOM 702 O O . ILE A 1 89 ? -10.245 2.960 -2.909 1.00 82.31 89 ILE A O 1
ATOM 706 N N . PHE A 1 90 ? -11.843 3.800 -1.576 1.00 82.38 90 PHE A N 1
ATOM 707 C CA . PHE A 1 90 ? -11.372 5.181 -1.713 1.00 82.38 90 PHE A CA 1
ATOM 708 C C . PHE A 1 90 ? -9.945 5.372 -1.190 1.00 82.38 90 PHE A C 1
ATOM 710 O O . PHE A 1 90 ? -9.191 6.163 -1.750 1.00 82.38 90 PHE A O 1
ATOM 717 N N . THR A 1 91 ? -9.545 4.630 -0.154 1.00 82.00 91 THR A N 1
ATOM 718 C CA . THR A 1 91 ? -8.179 4.702 0.383 1.00 82.00 91 THR A CA 1
ATOM 719 C C . THR A 1 91 ? -7.172 4.166 -0.630 1.00 82.00 91 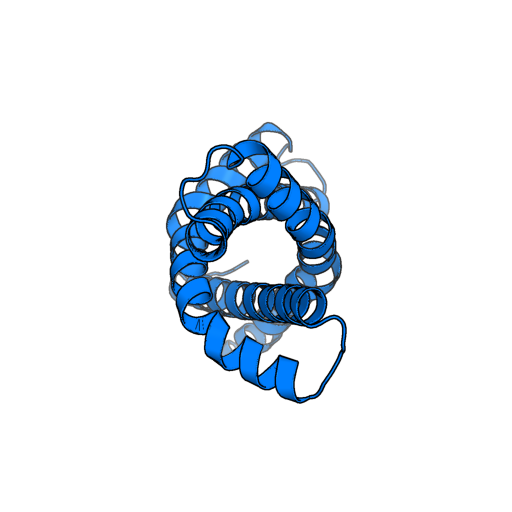THR A C 1
ATOM 721 O O . THR A 1 91 ? -6.165 4.824 -0.871 1.00 82.00 91 THR A O 1
ATOM 724 N N . VAL A 1 92 ? -7.460 3.026 -1.266 1.00 82.19 92 VAL A N 1
ATOM 725 C CA . VAL A 1 92 ? -6.590 2.442 -2.300 1.00 82.19 92 VAL A CA 1
ATOM 726 C C . VAL A 1 92 ? -6.528 3.335 -3.532 1.00 82.19 92 VAL A C 1
ATOM 728 O O . VAL A 1 92 ? -5.436 3.550 -4.043 1.00 82.19 92 VAL A O 1
ATOM 731 N N . ILE A 1 93 ? -7.652 3.914 -3.972 1.00 83.69 93 ILE A N 1
ATOM 732 C CA . ILE A 1 93 ? -7.668 4.860 -5.101 1.00 83.69 93 ILE A CA 1
ATOM 733 C C . ILE A 1 93 ? -6.679 6.000 -4.847 1.00 83.69 93 ILE A C 1
ATOM 735 O O . ILE A 1 93 ? -5.793 6.229 -5.667 1.00 83.69 93 ILE A O 1
ATOM 739 N N . TRP A 1 94 ? -6.796 6.680 -3.701 1.00 82.81 94 TRP A N 1
ATOM 740 C CA . TRP A 1 94 ? -5.909 7.792 -3.361 1.00 82.81 94 TRP A CA 1
ATOM 741 C C . TRP A 1 94 ? -4.460 7.338 -3.175 1.00 82.81 94 TRP A C 1
ATOM 743 O O . TRP A 1 94 ? -3.550 7.993 -3.671 1.00 82.81 94 TRP A O 1
ATOM 753 N N . GLN A 1 95 ? -4.224 6.217 -2.493 1.00 80.19 95 GLN A N 1
ATOM 754 C CA . GLN A 1 95 ? -2.868 5.720 -2.259 1.00 80.19 95 GLN A CA 1
ATOM 755 C C . GLN A 1 95 ? -2.152 5.317 -3.543 1.00 80.19 95 GLN A C 1
ATOM 757 O O . GLN A 1 95 ? -1.000 5.696 -3.723 1.00 80.19 95 GLN A O 1
ATOM 762 N N . VAL A 1 96 ? -2.815 4.578 -4.434 1.00 81.94 96 VAL A N 1
ATOM 763 C CA . VAL A 1 96 ? -2.219 4.157 -5.707 1.00 81.94 96 VAL A CA 1
ATOM 764 C C . VAL A 1 96 ? -1.980 5.368 -6.603 1.00 81.94 96 VAL A C 1
ATOM 766 O O . VAL A 1 96 ? -0.947 5.433 -7.254 1.00 81.94 96 VAL A O 1
ATOM 769 N N . LEU A 1 97 ? -2.865 6.371 -6.571 1.00 82.25 97 LEU A N 1
ATOM 770 C CA . LEU A 1 97 ? -2.681 7.629 -7.298 1.00 82.25 97 LEU A CA 1
ATOM 771 C C . LEU A 1 97 ? -1.373 8.317 -6.878 1.00 82.25 97 LEU A C 1
ATOM 773 O O . LEU A 1 97 ? -0.530 8.606 -7.722 1.00 82.25 97 LEU A O 1
ATOM 777 N N . PHE A 1 98 ? -1.145 8.493 -5.574 1.00 80.12 98 PHE A N 1
ATOM 778 C CA . PHE A 1 98 ? 0.103 9.088 -5.087 1.00 80.12 98 PHE A CA 1
ATOM 779 C C . PHE A 1 98 ? 1.333 8.194 -5.304 1.00 80.12 98 PHE A C 1
ATOM 781 O O . PHE A 1 98 ? 2.395 8.693 -5.675 1.00 80.12 98 PHE A O 1
ATOM 788 N N . ALA A 1 99 ? 1.205 6.881 -5.097 1.00 77.38 99 ALA A N 1
ATOM 789 C CA . ALA A 1 99 ? 2.305 5.937 -5.283 1.00 77.38 99 ALA A CA 1
ATOM 790 C C . ALA A 1 99 ? 2.756 5.867 -6.749 1.00 77.38 99 ALA A C 1
ATOM 792 O O . ALA A 1 99 ? 3.953 5.822 -7.015 1.00 77.38 99 ALA A O 1
ATOM 793 N N . SER A 1 100 ? 1.828 5.937 -7.706 1.00 76.94 100 SER A N 1
ATOM 794 C CA . SER A 1 100 ? 2.157 5.948 -9.133 1.00 76.94 100 SER A CA 1
ATOM 795 C C . SER A 1 100 ? 2.922 7.199 -9.555 1.00 76.94 100 SER A C 1
ATOM 797 O O . SER A 1 100 ? 3.812 7.094 -10.393 1.00 76.94 100 SER A O 1
ATOM 799 N N . VAL A 1 101 ? 2.655 8.367 -8.953 1.00 74.75 101 VAL A N 1
ATOM 800 C CA . VAL A 1 101 ? 3.453 9.580 -9.222 1.00 74.75 101 VAL A CA 1
ATOM 801 C C . VAL A 1 101 ? 4.905 9.368 -8.782 1.00 74.75 101 VAL A C 1
ATOM 803 O O . VAL A 1 101 ? 5.833 9.693 -9.521 1.00 74.75 101 VAL A O 1
ATOM 806 N N . LEU A 1 102 ? 5.108 8.774 -7.602 1.00 69.88 102 LEU A N 1
ATOM 807 C CA . LEU A 1 102 ? 6.443 8.460 -7.082 1.00 69.88 102 LEU A CA 1
ATOM 808 C C . LEU A 1 102 ? 7.155 7.380 -7.908 1.00 69.88 102 LEU A C 1
ATOM 810 O O . LEU A 1 102 ? 8.360 7.486 -8.132 1.00 69.88 102 LEU A O 1
ATOM 814 N N . GLY A 1 103 ? 6.417 6.370 -8.373 1.00 67.94 103 GLY A N 1
ATOM 815 C CA . GLY A 1 103 ? 6.941 5.287 -9.204 1.00 67.94 103 GLY A CA 1
ATOM 816 C C . GLY A 1 103 ? 7.433 5.772 -10.567 1.00 67.94 103 GLY A C 1
ATOM 817 O O . GLY A 1 103 ? 8.533 5.419 -10.980 1.00 67.94 103 GLY A O 1
ATOM 818 N N . VAL A 1 104 ? 6.677 6.649 -11.236 1.00 69.88 104 VAL A N 1
ATOM 819 C CA . VAL A 1 104 ? 7.110 7.249 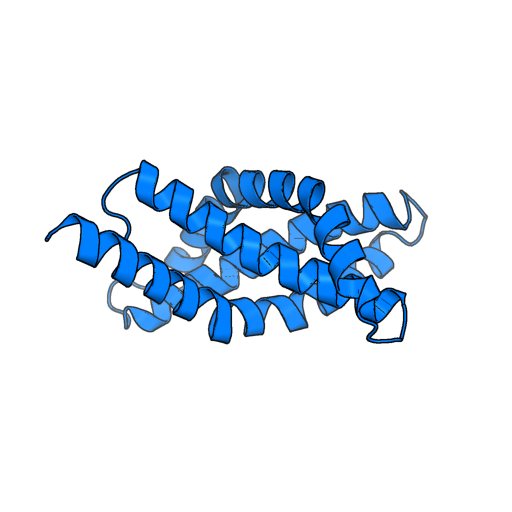-12.512 1.00 69.88 104 VAL A CA 1
ATOM 820 C C . VAL A 1 104 ? 8.326 8.150 -12.316 1.00 69.88 104 VAL A C 1
ATOM 822 O O . VAL A 1 104 ? 9.262 8.095 -13.113 1.00 69.88 104 VAL A O 1
ATOM 825 N N . TYR A 1 105 ? 8.350 8.929 -11.230 1.00 65.81 105 TYR A N 1
ATOM 826 C CA . TYR A 1 105 ? 9.491 9.781 -10.902 1.00 65.81 105 TYR A CA 1
ATOM 827 C C . TYR A 1 105 ? 10.786 8.974 -10.711 1.00 65.81 105 TYR A C 1
ATOM 829 O O . TYR A 1 105 ? 11.825 9.367 -11.235 1.00 65.81 105 TYR A O 1
ATOM 837 N N . HIS A 1 106 ? 10.725 7.834 -10.013 1.00 62.03 106 HIS A N 1
ATOM 838 C CA . HIS A 1 106 ? 11.885 6.956 -9.816 1.00 62.03 106 HIS A CA 1
ATOM 839 C C . HIS A 1 106 ? 12.257 6.125 -11.053 1.00 62.03 106 HIS A C 1
ATOM 841 O O . HIS A 1 106 ? 13.433 5.824 -11.233 1.00 62.03 106 HIS A O 1
ATOM 847 N N . GLY A 1 107 ? 11.277 5.715 -11.865 1.00 59.16 107 GLY A N 1
ATOM 848 C CA . GLY A 1 107 ? 11.491 4.776 -12.970 1.00 59.16 107 GLY A CA 1
ATOM 849 C C . GLY A 1 107 ? 11.915 5.423 -14.289 1.00 59.16 107 GLY A C 1
ATOM 850 O O . GLY A 1 107 ? 12.835 4.936 -14.938 1.00 59.16 107 GLY A O 1
ATOM 851 N N . TYR A 1 108 ? 11.256 6.513 -14.689 1.00 58.19 108 TYR A N 1
ATOM 852 C CA . TYR A 1 108 ? 11.375 7.072 -16.046 1.00 58.19 108 TYR A CA 1
ATOM 853 C C . TYR A 1 108 ? 11.902 8.520 -16.077 1.00 58.19 108 TYR A C 1
ATOM 855 O O . TYR A 1 108 ? 12.341 9.001 -17.126 1.00 58.19 108 TYR A O 1
ATOM 863 N N . GLY A 1 109 ? 11.897 9.223 -14.937 1.00 58.84 109 GLY A N 1
ATOM 864 C CA . GLY A 1 109 ? 12.151 10.668 -14.880 1.00 58.84 109 GLY A CA 1
ATOM 865 C C . GLY A 1 109 ? 11.041 11.491 -15.562 1.00 58.84 109 GLY A C 1
ATOM 866 O O . GLY A 1 109 ? 10.048 10.946 -16.041 1.00 58.84 109 GLY A O 1
ATOM 867 N N . PHE A 1 110 ? 11.173 12.824 -15.613 1.00 54.91 110 PHE A N 1
ATOM 868 C CA . PHE A 1 110 ? 10.244 13.687 -16.367 1.00 54.91 110 PHE A CA 1
ATOM 869 C C . PHE A 1 110 ? 10.517 13.584 -17.878 1.00 54.91 110 PHE A C 1
ATOM 871 O O . PHE A 1 110 ? 11.132 14.462 -18.478 1.00 54.91 110 PHE A O 1
ATOM 878 N N . THR A 1 111 ? 10.089 12.489 -18.502 1.00 60.31 111 THR A N 1
ATOM 879 C CA . THR A 1 111 ? 10.123 12.309 -19.961 1.00 60.31 111 THR A CA 1
ATOM 880 C C . THR A 1 111 ? 8.815 12.777 -20.615 1.00 60.31 111 THR A C 1
ATOM 882 O O . THR A 1 111 ? 7.777 12.895 -19.963 1.00 60.31 111 THR A O 1
ATOM 885 N N . SER A 1 112 ? 8.826 13.004 -21.935 1.00 60.34 112 SER A N 1
ATOM 886 C CA . SER A 1 112 ? 7.648 13.437 -22.713 1.00 60.34 112 SER A CA 1
ATOM 887 C C . SER A 1 112 ? 6.455 12.460 -22.690 1.00 60.34 112 SER A C 1
ATOM 889 O O . SER A 1 112 ? 5.357 12.857 -23.068 1.00 60.34 112 SER A O 1
ATOM 891 N N . ASN A 1 113 ? 6.641 11.223 -22.205 1.00 64.94 113 ASN A N 1
ATOM 892 C CA . ASN A 1 113 ? 5.605 10.186 -22.070 1.00 64.94 113 ASN A CA 1
ATOM 893 C C . ASN A 1 113 ? 5.126 9.972 -20.617 1.00 64.94 113 ASN A C 1
ATOM 895 O O . ASN A 1 113 ? 4.544 8.937 -20.298 1.00 64.94 113 ASN A O 1
ATOM 899 N N . PHE A 1 114 ? 5.299 10.970 -19.741 1.00 68.00 114 PHE A N 1
ATOM 900 C CA . PHE A 1 114 ? 4.893 10.909 -18.330 1.00 68.00 114 PHE A CA 1
ATOM 901 C C . PHE A 1 114 ? 3.441 10.446 -18.117 1.00 68.00 114 PHE A C 1
ATOM 903 O O . PHE A 1 114 ? 3.162 9.660 -17.217 1.00 68.00 114 PHE A O 1
ATOM 910 N N . LEU A 1 115 ? 2.505 10.926 -18.941 1.00 72.31 115 LEU A N 1
ATOM 911 C CA . LEU A 1 115 ? 1.076 10.646 -18.779 1.00 72.31 115 LEU A CA 1
ATOM 912 C C . LEU A 1 115 ? 0.728 9.177 -19.136 1.00 72.31 115 LEU A C 1
ATOM 914 O O . LEU A 1 115 ? 0.099 8.519 -18.304 1.00 72.31 115 LEU A O 1
ATOM 918 N N . PRO A 1 116 ? 1.169 8.618 -20.286 1.00 77.31 116 PRO A N 1
ATOM 919 C CA . PRO A 1 116 ? 1.058 7.182 -20.576 1.00 77.31 116 PRO A CA 1
ATOM 920 C C . PRO A 1 116 ? 1.690 6.260 -19.522 1.00 77.31 116 PRO A C 1
ATOM 922 O O . PRO A 1 116 ? 1.050 5.297 -19.086 1.00 77.31 116 PRO A O 1
ATOM 925 N N . ASP A 1 117 ? 2.917 6.558 -19.087 1.00 74.81 117 ASP A N 1
ATOM 926 C CA . ASP A 1 117 ? 3.662 5.711 -18.144 1.00 74.81 117 ASP A CA 1
ATOM 927 C C . ASP A 1 117 ? 3.022 5.741 -16.750 1.00 74.81 117 ASP A C 1
ATOM 929 O O . ASP A 1 117 ? 2.883 4.710 -16.079 1.00 74.81 117 ASP A O 1
ATOM 933 N N . TYR A 1 118 ? 2.523 6.912 -16.349 1.00 78.19 118 TYR A N 1
ATOM 934 C CA . TYR A 1 118 ? 1.727 7.085 -15.142 1.00 78.19 118 TYR A CA 1
ATOM 935 C C . TYR A 1 118 ? 0.426 6.293 -15.177 1.00 78.19 118 TYR A C 1
ATOM 937 O O . TYR A 1 118 ? 0.127 5.573 -14.222 1.00 78.19 118 TYR A O 1
ATOM 945 N N . LEU A 1 119 ? -0.340 6.387 -16.267 1.00 78.38 119 LEU A N 1
ATOM 946 C CA . LEU A 1 119 ? -1.626 5.703 -16.377 1.00 78.38 119 LEU A CA 1
ATOM 947 C C . LEU A 1 119 ? -1.449 4.179 -16.376 1.00 78.38 119 LEU A C 1
ATOM 949 O O . LEU A 1 119 ? -2.208 3.467 -15.722 1.00 78.38 119 LEU A O 1
ATOM 953 N N . THR A 1 120 ? -0.414 3.684 -17.055 1.00 76.88 120 THR A N 1
ATOM 954 C CA . THR A 1 120 ? -0.093 2.252 -17.119 1.00 76.88 120 THR A CA 1
ATOM 955 C C . THR A 1 120 ? 0.328 1.718 -15.749 1.00 76.88 120 THR A C 1
ATOM 957 O O . THR A 1 120 ? -0.204 0.706 -15.284 1.00 76.88 120 THR A O 1
ATOM 960 N N . THR A 1 121 ? 1.211 2.443 -15.054 1.00 76.25 121 THR A N 1
ATOM 961 C CA . THR A 1 121 ? 1.651 2.102 -13.691 1.00 76.25 121 THR A CA 1
ATOM 962 C C . THR A 1 121 ? 0.486 2.153 -12.703 1.00 76.25 121 THR A C 1
ATOM 964 O O . THR A 1 121 ? 0.325 1.257 -11.875 1.00 76.25 121 THR A O 1
ATOM 967 N N . TYR A 1 122 ? -0.376 3.167 -12.818 1.00 79.56 122 TYR A N 1
ATOM 968 C CA . TYR A 1 122 ? -1.595 3.296 -12.025 1.00 79.56 122 TYR A CA 1
ATOM 969 C C . TYR A 1 122 ? -2.553 2.128 -12.239 1.00 79.56 122 TYR A C 1
ATOM 971 O O . TYR A 1 122 ? -2.929 1.485 -11.263 1.00 79.56 122 TYR A O 1
ATOM 979 N N . CYS A 1 123 ? -2.909 1.805 -13.482 1.00 79.94 123 CYS A N 1
ATOM 980 C CA . CYS A 1 123 ? -3.834 0.715 -13.776 1.00 79.94 123 CYS A CA 1
ATOM 981 C C . CYS A 1 123 ? -3.296 -0.639 -13.295 1.00 79.94 123 CYS A C 1
ATOM 983 O O . CYS A 1 123 ? -4.029 -1.378 -12.639 1.00 79.94 123 CYS A O 1
ATOM 985 N N . SER A 1 124 ? -2.018 -0.943 -13.550 1.00 78.38 124 SER A N 1
ATOM 986 C CA . SER A 1 124 ? -1.406 -2.206 -13.112 1.00 78.38 124 SER A CA 1
ATOM 987 C C . SER A 1 124 ? -1.391 -2.335 -11.586 1.00 78.38 124 SER A C 1
ATOM 989 O O . SER A 1 124 ? -1.839 -3.344 -11.033 1.00 78.38 124 SER A O 1
ATOM 991 N N . ASN A 1 125 ? -0.967 -1.276 -10.884 1.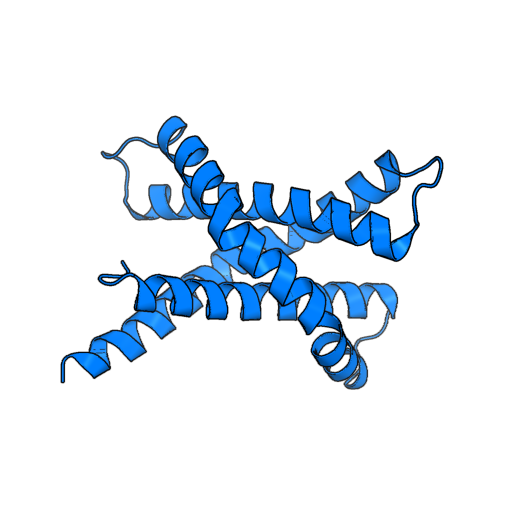00 82.25 125 ASN A N 1
ATOM 992 C CA . ASN A 1 125 ? -0.941 -1.274 -9.425 1.00 82.25 125 ASN A CA 1
ATOM 993 C C . ASN A 1 125 ? -2.351 -1.323 -8.826 1.00 82.25 125 ASN A C 1
ATOM 995 O O . ASN A 1 125 ? -2.575 -2.006 -7.832 1.00 82.25 125 ASN A O 1
ATOM 999 N N . PHE A 1 126 ? -3.315 -0.623 -9.419 1.00 81.62 126 PHE A N 1
ATOM 1000 C CA . PHE A 1 126 ? -4.684 -0.548 -8.917 1.00 81.62 126 PHE A CA 1
ATOM 1001 C C . PHE A 1 126 ? -5.419 -1.886 -9.024 1.00 81.62 126 PHE A C 1
ATOM 1003 O O . PHE A 1 126 ? -6.066 -2.307 -8.061 1.00 81.62 126 PHE A O 1
ATOM 1010 N N . VAL A 1 127 ? -5.274 -2.574 -10.163 1.00 82.81 127 VAL A N 1
ATOM 1011 C CA . VAL A 1 127 ? -5.895 -3.883 -10.418 1.00 82.81 127 VAL A CA 1
ATOM 1012 C C . VAL A 1 127 ? -5.434 -4.927 -9.402 1.00 82.81 127 VAL A C 1
ATOM 1014 O O . VAL A 1 127 ? -6.243 -5.756 -8.994 1.00 82.81 127 VAL A O 1
ATOM 1017 N N . MET A 1 128 ? -4.181 -4.864 -8.942 1.00 83.00 128 MET A N 1
ATOM 1018 C CA . MET A 1 128 ? -3.659 -5.782 -7.924 1.00 83.00 128 MET A CA 1
ATOM 1019 C C . MET A 1 128 ? -3.913 -5.297 -6.485 1.00 83.00 128 MET A C 1
ATOM 1021 O O . MET A 1 128 ? -4.295 -6.083 -5.615 1.00 83.00 128 MET A O 1
ATOM 1025 N N . ALA A 1 129 ? -3.754 -3.999 -6.213 1.00 83.12 129 ALA A N 1
ATOM 1026 C CA . ALA A 1 129 ? -3.863 -3.440 -4.865 1.00 83.12 129 ALA A CA 1
ATOM 1027 C C . ALA A 1 129 ? -5.290 -3.506 -4.302 1.00 83.12 129 ALA A C 1
ATOM 1029 O O . ALA A 1 129 ? -5.466 -3.767 -3.111 1.00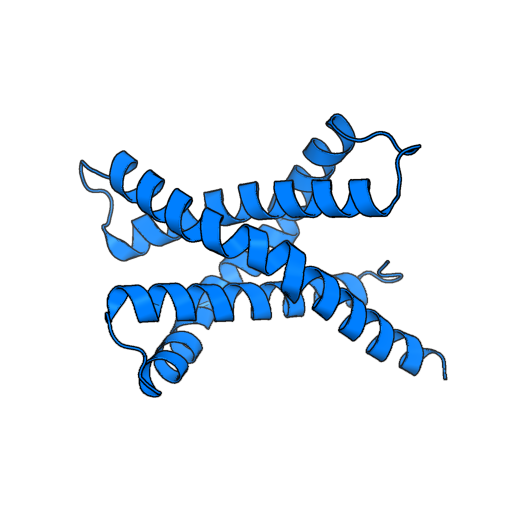 83.12 129 ALA A O 1
ATOM 1030 N N . LEU A 1 130 ? -6.318 -3.290 -5.129 1.00 84.19 130 LEU A N 1
ATOM 1031 C CA . LEU A 1 130 ? -7.712 -3.368 -4.684 1.00 84.19 130 LEU A CA 1
ATOM 1032 C C . LEU A 1 130 ? -8.104 -4.752 -4.140 1.00 84.19 130 LEU A C 1
ATOM 1034 O O . LEU A 1 130 ? -8.531 -4.825 -2.983 1.00 84.19 130 LEU A O 1
ATOM 1038 N N . PRO A 1 131 ? -7.984 -5.852 -4.909 1.00 84.06 131 PRO A N 1
ATOM 1039 C CA . PRO A 1 131 ? -8.342 -7.175 -4.410 1.00 84.06 131 PRO A CA 1
ATOM 1040 C C . PRO A 1 131 ? -7.462 -7.580 -3.227 1.00 84.06 131 PRO A C 1
ATOM 1042 O O . PRO A 1 131 ? -7.976 -8.133 -2.255 1.00 84.06 131 PRO A O 1
ATOM 1045 N N . LEU A 1 132 ? -6.172 -7.229 -3.241 1.00 84.69 132 LEU A N 1
ATOM 1046 C CA . LEU A 1 132 ? -5.269 -7.478 -2.119 1.00 84.69 132 LEU A CA 1
ATOM 1047 C C . LEU A 1 132 ? -5.754 -6.796 -0.827 1.00 84.69 132 LEU A C 1
ATOM 1049 O O . LEU A 1 132 ? -5.819 -7.439 0.226 1.00 84.69 132 LEU A O 1
ATOM 1053 N N . GLN A 1 133 ? -6.151 -5.522 -0.904 1.00 82.00 133 GLN A N 1
ATOM 1054 C CA . GLN A 1 133 ? -6.652 -4.766 0.243 1.00 82.00 133 GLN A CA 1
ATOM 1055 C C . GLN A 1 133 ? -7.981 -5.319 0.768 1.00 82.00 133 GLN A C 1
ATOM 1057 O O . GLN A 1 133 ? -8.197 -5.377 1.983 1.00 82.00 133 GLN A O 1
ATOM 1062 N N . LEU A 1 134 ? -8.889 -5.708 -0.127 1.00 82.62 134 LEU A N 1
ATOM 1063 C CA . LEU A 1 134 ? -10.234 -6.144 0.242 1.00 82.62 134 LEU A CA 1
ATOM 1064 C C . LEU A 1 134 ? -10.275 -7.586 0.763 1.00 82.62 134 LEU A C 1
ATOM 1066 O O . LEU A 1 134 ? -10.955 -7.854 1.756 1.00 82.62 134 LEU A O 1
ATOM 1070 N N . ILE A 1 135 ? -9.542 -8.496 0.119 1.00 81.88 135 ILE A N 1
ATOM 1071 C CA . ILE A 1 135 ? -9.616 -9.941 0.375 1.00 81.88 135 ILE A CA 1
ATOM 1072 C C . ILE A 1 135 ? -8.604 -10.371 1.439 1.00 81.88 135 ILE A C 1
ATOM 1074 O O . ILE A 1 135 ? -8.930 -11.194 2.292 1.00 81.88 135 ILE A O 1
ATOM 1078 N N . ILE A 1 136 ? -7.389 -9.816 1.417 1.00 81.88 136 ILE A N 1
ATOM 1079 C CA . ILE A 1 136 ? -6.288 -10.287 2.268 1.00 81.88 136 ILE A CA 1
ATOM 1080 C C . ILE A 1 136 ? -6.005 -9.278 3.373 1.00 81.88 136 ILE A C 1
ATOM 1082 O O . ILE A 1 136 ? -6.289 -9.545 4.540 1.00 81.88 136 ILE A O 1
ATOM 1086 N N . VAL A 1 137 ? -5.486 -8.098 3.035 1.00 79.81 137 VAL A N 1
ATOM 1087 C CA . VAL A 1 137 ? -4.947 -7.165 4.035 1.00 79.81 137 VAL A CA 1
ATOM 1088 C C . VAL A 1 137 ? -6.037 -6.642 4.962 1.00 79.81 137 VAL A C 1
ATOM 1090 O O . VAL A 1 137 ? -5.835 -6.595 6.172 1.00 79.81 137 VAL A O 1
ATOM 1093 N N . GLY A 1 138 ? -7.217 -6.304 4.443 1.00 77.31 138 GLY A N 1
ATOM 1094 C CA . GLY A 1 138 ? -8.343 -5.827 5.242 1.00 77.31 138 GLY A CA 1
ATOM 1095 C C . GLY A 1 138 ? -8.762 -6.817 6.335 1.00 77.31 138 GLY A C 1
ATOM 1096 O O . GLY A 1 138 ? -8.767 -6.450 7.516 1.00 77.31 138 GLY A O 1
ATOM 1097 N N . PRO A 1 139 ? -9.129 -8.064 5.986 1.00 78.94 139 PRO A N 1
ATOM 1098 C CA . PRO A 1 139 ? -9.453 -9.100 6.963 1.00 78.94 139 PRO A CA 1
ATOM 1099 C C . PRO A 1 139 ? -8.290 -9.438 7.897 1.00 78.94 139 PRO A C 1
ATOM 1101 O O . PRO A 1 139 ? -8.492 -9.524 9.109 1.00 78.94 139 PRO A O 1
ATOM 1104 N N . LEU A 1 140 ? -7.077 -9.574 7.362 1.00 79.31 140 LEU A N 1
ATOM 1105 C CA . LEU A 1 140 ? -5.900 -10.011 8.113 1.00 79.31 140 LEU A CA 1
ATOM 1106 C C . LEU A 1 140 ? -5.464 -8.954 9.132 1.00 79.31 140 LEU A C 1
ATOM 1108 O O . LEU A 1 140 ? -5.246 -9.271 10.299 1.00 79.31 140 LEU A O 1
ATOM 1112 N N . ALA A 1 141 ? -5.481 -7.677 8.757 1.00 74.44 141 ALA A N 1
ATOM 1113 C CA . ALA A 1 141 ? -5.270 -6.581 9.689 1.00 74.44 141 ALA A CA 1
ATOM 1114 C C . ALA A 1 141 ? -6.297 -6.607 10.827 1.00 74.44 141 ALA A C 1
ATOM 1116 O O . ALA A 1 141 ? -5.930 -6.530 12.001 1.00 74.44 141 ALA A O 1
ATOM 1117 N N . ARG A 1 142 ? -7.592 -6.772 10.511 1.00 75.06 142 ARG A N 1
ATOM 1118 C CA . ARG A 1 142 ? -8.657 -6.880 11.526 1.00 75.06 142 ARG A CA 1
ATOM 1119 C C . ARG A 1 142 ? -8.440 -8.070 12.465 1.00 75.06 142 ARG A C 1
ATOM 1121 O O . ARG A 1 142 ? -8.699 -7.936 13.662 1.00 75.06 142 ARG A O 1
ATOM 1128 N N . LEU A 1 143 ? -7.955 -9.202 11.951 1.00 79.25 143 LEU A N 1
ATOM 1129 C CA . LEU A 1 143 ? -7.594 -10.371 12.757 1.00 79.25 143 LEU A CA 1
ATOM 1130 C C . LEU A 1 143 ? -6.411 -10.077 13.683 1.00 79.25 143 LEU A C 1
ATOM 1132 O O . LEU A 1 143 ? -6.522 -10.336 14.879 1.00 79.25 143 LEU A O 1
ATOM 1136 N N . ILE A 1 144 ? -5.325 -9.484 13.175 1.00 77.69 144 ILE A N 1
ATOM 1137 C CA . ILE A 1 144 ? -4.159 -9.082 13.980 1.00 77.69 144 ILE A CA 1
ATOM 1138 C C . ILE A 1 144 ? -4.593 -8.134 15.101 1.00 77.69 144 ILE A C 1
ATOM 1140 O O . ILE A 1 144 ? -4.293 -8.375 16.271 1.00 77.69 144 ILE A O 1
ATOM 1144 N N . PHE A 1 145 ? -5.376 -7.106 14.764 1.00 68.75 145 PHE A N 1
ATOM 1145 C CA . PHE A 1 145 ? -5.917 -6.158 15.733 1.00 68.75 145 PHE A CA 1
ATOM 1146 C C . PHE A 1 145 ? -6.738 -6.872 16.810 1.00 68.75 145 PHE A C 1
ATOM 1148 O O . PHE A 1 145 ? -6.535 -6.661 18.003 1.00 68.75 145 PHE A O 1
ATOM 1155 N N . ARG A 1 146 ? -7.647 -7.768 16.409 1.00 72.56 146 ARG A N 1
ATOM 1156 C CA . ARG A 1 146 ? -8.468 -8.520 17.360 1.00 72.56 146 ARG A CA 1
ATOM 1157 C C . ARG A 1 146 ? -7.611 -9.403 18.263 1.00 72.56 146 ARG A C 1
ATOM 1159 O O . ARG A 1 146 ? -7.899 -9.466 19.448 1.00 72.56 146 ARG A O 1
ATOM 1166 N N . THR A 1 147 ? -6.580 -10.064 17.750 1.00 73.38 147 THR A N 1
ATOM 1167 C CA . THR A 1 147 ? -5.732 -10.968 18.542 1.00 73.38 147 THR A CA 1
ATOM 1168 C C . THR A 1 147 ? -4.867 -10.213 19.550 1.00 73.38 147 THR A C 1
ATOM 1170 O O . THR A 1 147 ? -4.798 -10.621 20.708 1.00 73.38 147 THR A O 1
ATOM 1173 N N . ILE A 1 148 ? -4.267 -9.091 19.145 1.00 69.31 148 ILE A N 1
ATOM 1174 C CA . ILE A 1 148 ? -3.413 -8.267 20.013 1.00 69.31 148 ILE A CA 1
ATOM 1175 C C . ILE A 1 148 ? -4.253 -7.574 21.096 1.00 69.31 148 ILE A C 1
ATOM 1177 O O . ILE A 1 148 ? -3.960 -7.705 22.283 1.00 69.31 148 ILE A O 1
ATOM 1181 N N . PHE A 1 149 ? -5.357 -6.919 20.723 1.00 64.12 149 PHE A N 1
ATOM 1182 C CA . PHE A 1 149 ? -6.187 -6.178 21.684 1.00 64.12 149 PHE A CA 1
ATOM 1183 C C . PHE A 1 149 ? -7.119 -7.051 22.521 1.00 64.12 149 PHE A C 1
ATOM 1185 O O . PHE A 1 149 ? -7.525 -6.639 23.604 1.00 64.12 149 PHE A O 1
ATOM 1192 N N . ARG A 1 150 ? -7.436 -8.275 22.079 1.00 57.22 150 ARG A N 1
ATOM 1193 C CA . ARG A 1 150 ? -8.114 -9.260 22.937 1.00 57.22 150 ARG A CA 1
ATOM 1194 C C . ARG A 1 150 ? -7.170 -9.843 23.990 1.00 57.22 150 ARG A C 1
ATOM 1196 O O . ARG A 1 150 ? -7.656 -10.246 25.035 1.00 57.22 150 ARG A O 1
ATOM 1203 N N . ARG A 1 151 ? -5.853 -9.861 23.743 1.00 52.41 151 ARG A N 1
ATOM 1204 C CA . ARG A 1 151 ? -4.844 -10.248 24.745 1.00 52.41 151 ARG A CA 1
ATOM 1205 C C . ARG A 1 151 ? -4.546 -9.146 25.758 1.00 52.41 151 ARG A C 1
ATOM 1207 O O . ARG A 1 151 ? -4.338 -9.475 26.907 1.00 52.41 151 ARG A O 1
ATOM 1214 N N . ALA A 1 152 ? -4.590 -7.870 25.375 1.00 49.94 152 ALA A N 1
ATOM 1215 C CA . ALA A 1 152 ? -4.334 -6.752 26.296 1.00 49.94 152 ALA A CA 1
ATOM 1216 C C . ALA A 1 152 ? -5.412 -6.549 27.386 1.00 49.94 152 ALA A C 1
ATOM 1218 O O . ALA A 1 152 ? -5.259 -5.684 28.244 1.00 49.94 152 ALA A O 1
ATOM 1219 N N . LYS A 1 153 ? -6.523 -7.297 27.328 1.00 42.84 153 LYS A N 1
ATOM 1220 C CA . LYS A 1 153 ? -7.628 -7.237 28.298 1.00 42.84 153 LYS A CA 1
ATOM 1221 C C . LYS A 1 153 ? -7.732 -8.491 29.185 1.00 42.84 153 LYS A C 1
ATOM 1223 O O . LYS A 1 153 ? -8.668 -8.572 29.975 1.00 42.84 153 LYS A O 1
ATOM 1228 N N . ASN A 1 154 ? -6.815 -9.445 29.021 1.00 38.97 154 ASN A N 1
ATOM 1229 C CA . ASN A 1 154 ? -6.649 -10.612 29.889 1.00 38.97 154 ASN A CA 1
ATOM 1230 C C . ASN A 1 154 ? -5.386 -10.431 30.726 1.00 38.97 154 ASN A C 1
ATOM 1232 O O . ASN A 1 154 ? -5.381 -10.957 31.854 1.00 38.97 154 ASN A O 1
#

Organism: NCBI:txid2763030

Foldseek 3Di:
DDPDPVLVLVLLLVLLVVLLLVLLLVVLCVVVVDDDPVSNVVSVVPSPVVSVVLSVCLVPPLQVQLLVVLCVVDPPPDDVLSSLLSSQLSSLLVSLLVSLLVVCCVPPNPDPCSPVSSVVSSVVSSVPSSCCSSPPSVVVSVVVSCVVVVVVVD

Secondary structure (DSSP, 8-state):
---SHHHHHHHHHHHHHHHHHHHHHHHHHHHHTS--HHHHHHHHHHHHHHHHHHHHHIIIIIHHHHHHHHHHHS-TTS-HHHHHHHHHHHHHHHHHHHHHHHHHHHHT-S-TTHHHHHHHHHHHHHHHHHHIIIIIIHHHHHHHHHHHHHHTT-

pLDDT: mean 75.71, std 9.32, range [38.97, 85.5]

InterPro domains:
  IPR021529 Protein of unknown function DUF2798 [PF11391] (89-149)